Protein AF-A0A3P7JTZ0-F1 (afdb_monomer_lite)

Radius of gyration: 18.13 Å; chains: 1; bounding box: 22×46×43 Å

Secondary structure (DSSP, 8-state):
-----------PPP-SS--SSPPP---SHHHHTT---TTT-TTTSSSHHHHHHHHHHHHHT-

Organism: Strongylus vulgaris (NCBI:txid40348)

pLDDT: mean 88.43, std 13.55, range [49.69, 97.75]

Sequence (62 aa):
MPRTDRSSDKGSALDNGLARTPPMGWMSWTAFKCEMNCTAYPNACINEQLYQQMADRLGESM

Foldseek 3Di:
DDPPDPPVPPDDDDPPVPCPDPDDDDDLCVPQNQAQPCVVPVQRHPDPVVVVVRVVVVVVVD

InterPro domains:
  IPR002241 Glycoside hydrolase, family 27 [PF16499] (21-60)
  IPR013785 Aldolase-type TIM barrel [G3DSA:3.20.20.70] (14-62)
  IPR017853 Glycoside hydrolase superfamily [SSF51445] (14-58)

Structure (mmCIF, N/CA/C/O backbone):
data_AF-A0A3P7JTZ0-F1
#
_entry.id   AF-A0A3P7JTZ0-F1
#
loop_
_atom_site.group_PDB
_atom_site.id
_atom_site.type_symbol
_atom_site.label_atom_id
_atom_site.label_alt_id
_atom_site.label_comp_id
_atom_site.label_asym_id
_atom_site.label_entity_id
_atom_site.label_seq_id
_atom_site.pdbx_PDB_ins_code
_atom_site.Cartn_x
_atom_site.Cartn_y
_atom_site.Cartn_z
_atom_site.occupancy
_atom_site.B_iso_or_equiv
_atom_site.auth_seq_id
_atom_site.auth_comp_id
_atom_site.auth_asym_id
_atom_site.auth_atom_id
_atom_site.pdbx_PDB_model_num
ATOM 1 N N . MET A 1 1 ? 11.697 -33.891 8.718 1.00 49.69 1 MET A N 1
ATOM 2 C CA . MET A 1 1 ? 11.482 -32.851 9.745 1.00 49.69 1 MET A CA 1
ATOM 3 C C . MET A 1 1 ? 10.031 -32.932 10.206 1.00 49.69 1 MET A C 1
ATOM 5 O O . MET A 1 1 ? 9.157 -32.473 9.474 1.00 49.69 1 MET A O 1
ATOM 9 N N . PRO A 1 2 ? 9.732 -33.609 11.323 1.00 52.97 2 PRO A N 1
ATOM 10 C CA . PRO A 1 2 ? 8.368 -33.708 11.820 1.00 52.97 2 PRO A CA 1
ATOM 11 C C . PRO A 1 2 ? 7.971 -32.367 12.442 1.00 52.97 2 PRO A C 1
ATOM 13 O O . PRO A 1 2 ? 8.658 -31.868 13.326 1.00 52.97 2 PRO A O 1
ATOM 16 N N . ARG A 1 3 ? 6.871 -31.772 11.964 1.00 66.88 3 ARG A N 1
ATOM 17 C CA . ARG A 1 3 ? 6.215 -30.635 12.622 1.00 66.88 3 ARG A CA 1
ATOM 18 C C . ARG A 1 3 ? 5.510 -31.149 13.880 1.00 66.88 3 ARG A C 1
ATOM 20 O O . ARG A 1 3 ? 4.307 -31.394 13.858 1.00 66.88 3 ARG A O 1
ATOM 27 N N . THR A 1 4 ? 6.269 -31.379 14.946 1.00 71.44 4 THR A N 1
ATOM 28 C CA . THR A 1 4 ? 5.721 -31.468 16.300 1.00 71.44 4 THR A CA 1
ATOM 29 C C . THR A 1 4 ? 5.508 -30.044 16.781 1.00 71.44 4 THR A C 1
ATOM 31 O O . THR A 1 4 ? 6.477 -29.338 17.012 1.00 71.44 4 THR A O 1
ATOM 34 N N . ASP A 1 5 ? 4.252 -29.604 16.745 1.00 59.19 5 ASP A N 1
ATOM 35 C CA . ASP A 1 5 ? 3.605 -28.790 17.782 1.00 59.19 5 ASP A CA 1
ATOM 36 C C . ASP A 1 5 ? 2.288 -28.264 17.221 1.00 59.19 5 ASP A C 1
ATOM 38 O O . ASP A 1 5 ? 2.146 -27.137 16.752 1.00 59.19 5 ASP A O 1
ATOM 42 N N . ARG A 1 6 ? 1.273 -29.129 17.267 1.00 65.81 6 ARG A N 1
ATOM 43 C CA . ARG A 1 6 ? -0.106 -28.661 17.338 1.00 65.81 6 ARG A CA 1
ATOM 44 C C . ARG A 1 6 ? -0.379 -28.367 18.813 1.00 65.81 6 ARG A C 1
ATOM 46 O O . ARG A 1 6 ? -1.043 -29.158 19.476 1.00 65.81 6 ARG A O 1
ATOM 53 N N . SER A 1 7 ? 0.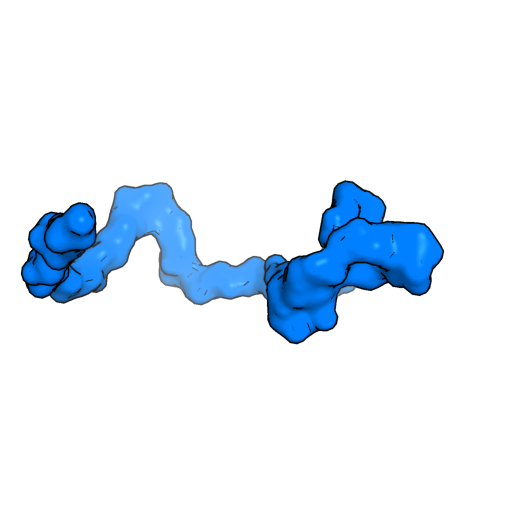163 -27.258 19.328 1.00 62.03 7 SER A N 1
ATOM 54 C CA . SER A 1 7 ? -0.407 -26.665 20.540 1.00 62.03 7 SER A CA 1
ATOM 55 C C . SER A 1 7 ? -1.813 -26.227 20.164 1.00 62.03 7 SER A C 1
ATOM 57 O O . SER A 1 7 ? -2.009 -25.416 19.257 1.00 62.03 7 SER A O 1
ATOM 59 N N . SER A 1 8 ? -2.806 -26.832 20.805 1.00 65.81 8 SER A N 1
ATOM 60 C CA . SER A 1 8 ? -4.182 -26.359 20.766 1.00 65.81 8 SER A CA 1
ATOM 61 C C . SER A 1 8 ? -4.278 -25.081 21.603 1.00 65.81 8 SER A C 1
ATOM 63 O O . SER A 1 8 ? -4.975 -25.049 22.616 1.00 65.81 8 SER A O 1
ATOM 65 N N . ASP A 1 9 ? -3.577 -24.030 21.188 1.00 65.62 9 ASP A N 1
ATOM 66 C CA . ASP A 1 9 ? -3.769 -22.694 21.721 1.00 65.62 9 ASP A CA 1
ATOM 67 C C . ASP A 1 9 ? -5.086 -22.170 21.158 1.00 65.62 9 ASP A C 1
ATOM 69 O O . ASP A 1 9 ? -5.213 -21.845 19.975 1.00 65.62 9 ASP A O 1
ATOM 73 N N . LYS A 1 10 ? -6.111 -22.121 22.012 1.00 64.44 10 LYS A N 1
ATOM 74 C CA . LYS A 1 10 ? -7.255 -21.245 21.766 1.00 64.44 10 LYS A CA 1
ATOM 75 C C . LYS A 1 10 ? -6.672 -19.842 21.681 1.00 64.44 10 LYS A C 1
ATOM 77 O O . LYS A 1 10 ? -6.254 -19.323 22.707 1.00 64.44 10 LYS A O 1
ATOM 82 N N . GLY A 1 11 ? -6.577 -19.296 20.468 1.00 68.06 11 GLY A N 1
ATOM 83 C CA . GLY A 1 11 ? -5.848 -18.063 20.185 1.00 68.06 11 GLY A CA 1
ATOM 84 C C . GLY A 1 11 ? -6.304 -16.916 21.078 1.00 68.06 11 GLY A C 1
ATOM 85 O O . GLY A 1 11 ? -7.286 -16.242 20.772 1.00 68.06 11 GLY A O 1
ATOM 86 N N . SER A 1 12 ? -5.595 -16.707 22.187 1.00 78.75 12 SER A N 1
ATOM 87 C CA . SER A 1 12 ? -5.687 -15.478 22.957 1.00 78.75 12 SER A CA 1
ATOM 88 C C . SER A 1 12 ? -5.186 -14.351 22.063 1.00 78.75 12 SER A C 1
ATOM 90 O O . SER A 1 12 ? -4.186 -14.509 21.360 1.00 78.75 12 SER A O 1
ATOM 92 N N . ALA A 1 13 ? -5.881 -13.215 22.069 1.00 83.69 13 ALA A N 1
ATOM 93 C CA . ALA A 1 13 ? -5.389 -12.030 21.384 1.00 83.69 13 ALA A CA 1
ATOM 94 C C . ALA A 1 13 ? -4.013 -11.632 21.949 1.00 83.69 13 ALA A C 1
ATOM 96 O O . ALA A 1 13 ? -3.752 -11.788 23.145 1.00 83.69 13 ALA A O 1
ATOM 97 N N . LEU A 1 14 ? -3.139 -11.123 21.081 1.00 90.38 14 LEU A N 1
ATOM 98 C CA . LEU A 1 14 ? -1.833 -10.593 21.466 1.00 90.38 14 LEU A CA 1
ATOM 99 C C . LEU A 1 14 ? -2.016 -9.229 22.157 1.00 90.38 14 LEU A C 1
ATOM 101 O O . LEU A 1 14 ? -2.470 -8.282 21.520 1.00 90.38 14 LEU A O 1
ATOM 105 N N . ASP A 1 15 ? -1.658 -9.105 23.440 1.00 91.06 15 ASP A N 1
ATOM 106 C CA . ASP A 1 15 ? -1.824 -7.860 24.216 1.00 91.06 15 ASP A CA 1
ATOM 107 C C . ASP A 1 15 ? -0.614 -6.918 24.076 1.00 91.06 15 ASP A C 1
ATOM 109 O O . ASP A 1 15 ? 0.147 -6.688 25.011 1.00 91.06 15 ASP A O 1
ATOM 113 N N . ASN A 1 16 ? -0.408 -6.389 22.867 1.00 93.12 16 ASN A N 1
ATOM 114 C CA . ASN A 1 16 ? 0.647 -5.409 22.561 1.00 93.12 16 ASN A CA 1
ATOM 115 C C . ASN A 1 16 ? 0.107 -3.983 22.332 1.00 93.12 16 ASN A C 1
ATOM 117 O O . ASN A 1 16 ? 0.818 -3.120 21.824 1.00 93.12 16 ASN A O 1
ATOM 121 N N . GLY A 1 17 ? -1.165 -3.739 22.658 1.00 93.00 17 GLY A N 1
ATOM 122 C CA . GLY A 1 17 ? -1.835 -2.454 22.439 1.00 93.00 17 GLY A CA 1
ATOM 123 C C . GLY A 1 17 ? -2.250 -2.159 20.990 1.00 93.00 17 GLY A C 1
ATOM 124 O O . GLY A 1 17 ? -2.937 -1.163 20.773 1.00 93.00 17 GLY A O 1
ATOM 125 N N . LEU A 1 18 ? -1.902 -3.008 20.015 1.00 93.12 18 LEU A N 1
ATOM 126 C CA . LEU A 1 18 ? -2.273 -2.848 18.603 1.00 93.12 18 LEU A CA 1
ATOM 127 C C . LEU A 1 18 ? -3.584 -3.575 18.266 1.00 93.12 18 LEU A C 1
ATOM 129 O O . LEU A 1 18 ? -4.088 -4.374 19.051 1.00 93.12 18 LEU A O 1
ATOM 133 N N . ALA A 1 19 ? -4.142 -3.280 17.085 1.00 92.00 19 ALA A N 1
ATOM 134 C CA . ALA A 1 19 ? -5.333 -3.942 16.535 1.00 92.00 19 ALA A CA 1
ATOM 135 C C . ALA A 1 19 ? -6.550 -3.981 17.491 1.00 92.00 19 ALA A C 1
ATOM 137 O O . ALA A 1 19 ? -7.342 -4.922 17.471 1.00 92.00 19 ALA A O 1
ATOM 138 N N . ARG A 1 20 ? -6.718 -2.940 18.326 1.00 93.12 20 ARG A N 1
ATOM 139 C CA . ARG A 1 20 ? -7.903 -2.761 19.194 1.00 93.12 20 ARG A CA 1
ATOM 140 C C . ARG A 1 20 ? -9.197 -2.621 18.380 1.00 93.12 20 ARG A C 1
ATOM 142 O O . ARG A 1 20 ? -10.262 -3.008 18.848 1.00 93.12 20 ARG A O 1
ATOM 149 N N . THR A 1 21 ? -9.086 -2.102 17.161 1.00 93.38 21 THR A N 1
ATOM 150 C CA . THR A 1 21 ? -10.088 -2.172 16.094 1.00 93.38 21 THR A CA 1
ATOM 151 C C . THR A 1 21 ? -9.498 -2.932 14.901 1.00 93.38 21 THR A C 1
ATOM 153 O O . THR A 1 21 ? -8.268 -3.015 14.785 1.00 93.38 21 THR A O 1
ATOM 156 N N . PRO A 1 22 ? -10.334 -3.493 14.005 1.00 94.25 22 PRO A N 1
ATOM 157 C CA . PRO A 1 22 ? -9.838 -4.105 12.776 1.00 94.25 22 PRO A CA 1
ATOM 158 C C . PRO A 1 22 ? -8.936 -3.123 12.002 1.00 94.25 22 PRO A C 1
ATOM 160 O O . PRO A 1 22 ? -9.363 -1.989 11.763 1.00 94.25 22 PRO A O 1
ATOM 163 N N . PRO A 1 23 ? -7.700 -3.508 11.627 1.00 94.38 23 PRO A N 1
ATOM 164 C CA . PRO A 1 23 ? -6.791 -2.612 10.923 1.00 94.38 23 PRO A CA 1
ATOM 165 C C . PRO A 1 23 ? -7.338 -2.291 9.529 1.00 94.38 23 PRO A C 1
ATOM 167 O O . PRO A 1 23 ? -7.721 -3.190 8.780 1.00 94.38 23 PRO A O 1
ATOM 170 N N . MET A 1 24 ? -7.352 -1.007 9.180 1.00 95.94 24 MET A N 1
ATOM 171 C CA . MET A 1 24 ? -7.703 -0.528 7.844 1.00 95.94 24 MET A CA 1
ATOM 172 C C . MET A 1 24 ? -6.434 -0.130 7.097 1.00 95.94 24 MET A C 1
ATOM 174 O O . MET A 1 24 ? -5.523 0.450 7.684 1.00 95.94 24 MET A O 1
ATOM 178 N N . GLY A 1 25 ? -6.373 -0.433 5.805 1.00 93.94 25 GLY A N 1
ATOM 179 C CA . GLY A 1 25 ? -5.222 -0.099 4.980 1.00 93.94 25 GLY A CA 1
ATOM 180 C C . GLY A 1 25 ? -5.281 -0.762 3.613 1.00 93.94 25 GLY A C 1
ATOM 181 O O . GLY A 1 25 ? -6.336 -1.204 3.158 1.00 93.94 25 GLY A O 1
ATOM 182 N N . TRP A 1 26 ? -4.120 -0.842 2.976 1.00 95.44 26 TRP A N 1
ATOM 183 C CA . TRP A 1 26 ? -3.937 -1.435 1.658 1.00 95.44 26 TRP A CA 1
ATOM 184 C C . TRP A 1 26 ? -2.908 -2.567 1.711 1.00 95.44 26 TRP A C 1
ATOM 186 O O . TRP A 1 26 ? -2.030 -2.585 2.573 1.00 95.44 26 TRP A O 1
ATOM 196 N N . MET A 1 27 ? -3.020 -3.528 0.792 1.00 95.94 27 MET A N 1
ATOM 197 C CA . MET A 1 27 ? -2.170 -4.713 0.760 1.00 95.94 27 MET A CA 1
ATOM 198 C C . MET A 1 27 ? -1.881 -5.128 -0.689 1.00 95.94 27 MET A C 1
ATOM 200 O O . MET A 1 27 ? -2.800 -5.309 -1.486 1.00 95.94 27 MET A O 1
ATOM 204 N N . SER A 1 28 ? -0.598 -5.271 -1.033 1.00 96.44 28 SER A N 1
ATOM 205 C CA . SER A 1 28 ? -0.139 -5.453 -2.418 1.00 96.44 28 SER A CA 1
ATOM 206 C C . SER A 1 28 ? -0.502 -6.811 -3.021 1.00 96.44 28 SER A C 1
ATOM 208 O O . SER A 1 28 ? -0.843 -6.891 -4.200 1.00 96.44 28 SER A O 1
ATOM 210 N N . TRP A 1 29 ? -0.466 -7.886 -2.233 1.00 96.19 29 TRP A N 1
ATOM 211 C CA . TRP A 1 29 ? -0.558 -9.263 -2.729 1.00 96.19 29 TRP A CA 1
ATOM 212 C C . TRP A 1 29 ? -1.838 -9.565 -3.512 1.00 96.19 29 TRP A C 1
ATOM 214 O O . TRP A 1 29 ? -1.788 -10.251 -4.531 1.00 96.19 29 TRP A O 1
ATOM 224 N N . THR A 1 30 ? -2.992 -9.064 -3.070 1.00 93.44 30 THR A N 1
ATOM 225 C CA . THR A 1 30 ? -4.276 -9.361 -3.729 1.00 93.44 30 THR A CA 1
ATOM 226 C C . THR A 1 30 ? -4.396 -8.722 -5.110 1.00 93.44 30 THR A C 1
ATOM 228 O O . THR A 1 30 ? -5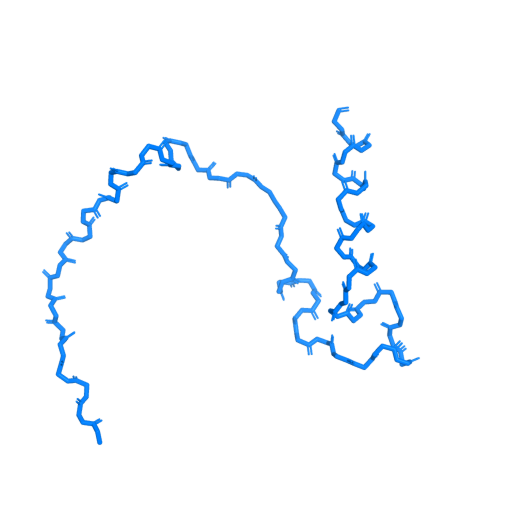.110 -9.261 -5.952 1.00 93.44 30 THR A O 1
ATOM 231 N N . ALA A 1 31 ? -3.686 -7.621 -5.363 1.00 94.94 31 ALA A N 1
ATOM 232 C CA . ALA A 1 31 ? -3.717 -6.907 -6.637 1.00 94.94 31 ALA A CA 1
ATOM 233 C C . ALA A 1 31 ? -2.500 -7.218 -7.530 1.00 94.94 31 ALA A C 1
ATOM 235 O O . ALA A 1 31 ? -2.664 -7.470 -8.721 1.00 94.94 31 ALA A O 1
ATOM 236 N N . PHE A 1 32 ? -1.297 -7.254 -6.953 1.00 96.88 32 PHE A N 1
ATOM 237 C CA . PHE A 1 32 ? -0.014 -7.312 -7.673 1.00 96.88 32 PHE A CA 1
ATOM 238 C C . PHE A 1 32 ? 0.731 -8.647 -7.498 1.00 96.88 32 PHE A C 1
ATOM 240 O O . PHE A 1 32 ? 1.653 -8.956 -8.251 1.00 96.88 32 PHE A O 1
ATOM 247 N N . LYS A 1 33 ? 0.298 -9.489 -6.549 1.00 95.81 33 LYS A N 1
ATOM 248 C CA . LYS A 1 33 ? 0.861 -10.823 -6.279 1.00 95.81 33 LYS A CA 1
ATOM 249 C C . LYS A 1 33 ? 2.377 -10.763 -6.024 1.00 95.81 33 LYS A C 1
ATOM 251 O O . LYS A 1 33 ? 2.829 -10.006 -5.173 1.00 95.81 33 LYS A O 1
ATOM 256 N N . CYS A 1 34 ? 3.140 -11.589 -6.737 1.00 96.88 34 CYS A N 1
ATOM 257 C CA . CYS A 1 34 ? 4.597 -11.679 -6.697 1.00 96.88 34 CYS A CA 1
ATOM 258 C C . CYS A 1 34 ? 5.197 -11.233 -8.044 1.00 96.88 34 CYS A C 1
ATOM 260 O O . CYS A 1 34 ? 6.097 -11.886 -8.567 1.00 96.88 34 CYS A O 1
ATOM 262 N N . GLU A 1 35 ? 4.634 -10.201 -8.682 1.00 97.69 35 GLU A N 1
ATOM 263 C CA . GLU A 1 35 ? 5.169 -9.702 -9.952 1.00 97.69 35 GLU A CA 1
ATOM 264 C C . GLU A 1 35 ? 6.545 -9.059 -9.723 1.00 97.69 35 GLU A C 1
ATOM 266 O O . GLU A 1 35 ? 6.653 -8.047 -9.039 1.00 97.69 35 GLU A O 1
ATOM 271 N N . MET A 1 36 ? 7.602 -9.651 -10.279 1.00 97.06 36 MET A N 1
ATOM 272 C CA . MET A 1 36 ? 8.992 -9.206 -10.089 1.00 97.06 36 MET A CA 1
ATOM 273 C C . MET A 1 36 ? 9.626 -8.689 -11.386 1.00 97.06 36 MET A C 1
ATOM 275 O O . MET A 1 36 ? 10.727 -8.138 -11.359 1.00 97.06 36 MET A O 1
ATOM 279 N N . ASN A 1 37 ? 8.966 -8.856 -12.536 1.00 97.62 37 ASN A N 1
ATOM 280 C CA . ASN A 1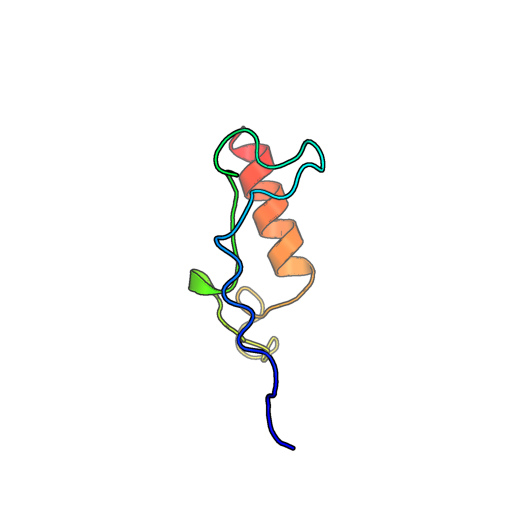 37 ? 9.485 -8.406 -13.819 1.00 97.62 37 ASN A CA 1
ATOM 281 C C . ASN A 1 37 ? 9.165 -6.924 -14.044 1.00 97.62 37 ASN A C 1
ATOM 283 O O . ASN A 1 37 ? 8.246 -6.558 -14.775 1.00 97.62 37 ASN A O 1
ATOM 287 N N . CYS A 1 38 ? 9.973 -6.059 -13.437 1.00 97.50 38 CYS A N 1
ATOM 288 C CA . CYS A 1 38 ? 9.827 -4.611 -13.565 1.00 97.50 38 CYS A CA 1
ATOM 289 C C . CYS A 1 38 ? 10.110 -4.069 -14.971 1.00 97.50 38 CYS A C 1
ATOM 291 O O . CYS A 1 38 ? 9.648 -2.983 -15.301 1.00 97.50 38 CYS A O 1
ATOM 293 N N . THR A 1 39 ? 10.830 -4.805 -15.821 1.00 97.69 39 THR A N 1
ATOM 294 C CA . THR A 1 39 ? 11.057 -4.385 -17.212 1.00 97.69 39 THR A CA 1
ATOM 295 C C . THR A 1 39 ? 9.779 -4.510 -18.036 1.00 97.69 39 THR A C 1
ATOM 297 O O . THR A 1 39 ? 9.458 -3.620 -18.818 1.00 97.69 39 THR A O 1
ATOM 300 N N . ALA A 1 40 ? 9.041 -5.609 -17.857 1.00 97.69 40 ALA A N 1
ATOM 301 C CA . ALA A 1 40 ? 7.765 -5.825 -18.534 1.00 97.69 40 ALA A CA 1
ATOM 302 C C . ALA A 1 40 ? 6.610 -5.064 -17.861 1.00 97.69 40 ALA A C 1
ATOM 304 O O . ALA A 1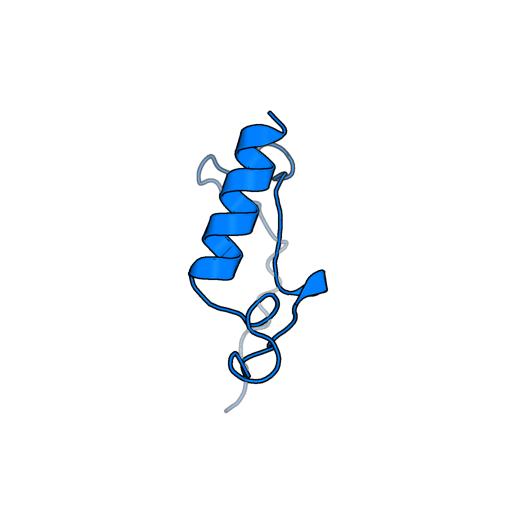 40 ? 5.6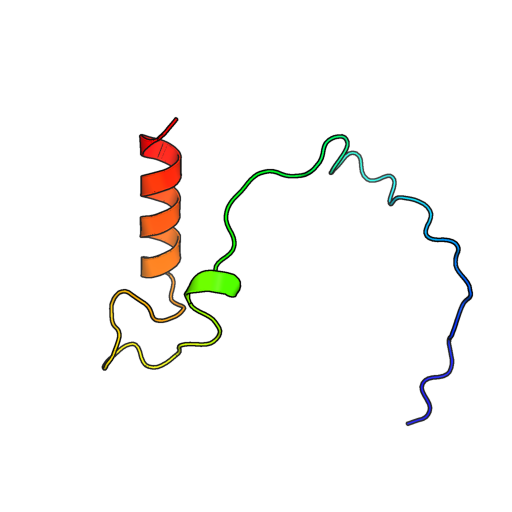95 -4.605 -18.543 1.00 97.69 40 ALA A O 1
ATOM 305 N N . TYR A 1 41 ? 6.665 -4.910 -16.533 1.00 97.31 41 TYR A N 1
ATOM 306 C CA . TYR A 1 41 ? 5.601 -4.325 -15.715 1.00 97.31 41 TYR A CA 1
ATOM 307 C C . TYR A 1 41 ? 6.132 -3.230 -14.775 1.00 97.31 41 TYR A C 1
ATOM 309 O O . TYR A 1 41 ? 6.073 -3.383 -13.553 1.00 97.31 41 TYR A O 1
ATOM 317 N N . PRO A 1 42 ? 6.616 -2.093 -15.306 1.00 95.75 42 PRO A N 1
ATOM 318 C CA . PRO A 1 42 ? 7.269 -1.056 -14.499 1.00 95.75 42 PRO A CA 1
ATOM 319 C C . PRO A 1 42 ? 6.362 -0.439 -13.426 1.00 95.75 42 PRO A C 1
ATOM 321 O O . PRO A 1 42 ? 6.852 0.004 -12.394 1.00 95.75 42 PRO A O 1
ATOM 324 N N . ASN A 1 43 ? 5.042 -0.461 -13.640 1.00 95.19 43 ASN A N 1
ATOM 325 C CA . ASN A 1 43 ? 4.051 0.137 -12.737 1.00 95.19 43 ASN A CA 1
ATOM 326 C C . ASN A 1 43 ? 3.281 -0.894 -11.891 1.00 95.19 43 ASN A C 1
ATOM 328 O O . ASN A 1 43 ? 2.357 -0.522 -11.171 1.00 95.19 43 ASN A O 1
ATOM 332 N N . ALA A 1 44 ? 3.584 -2.187 -12.031 1.00 95.88 44 ALA A N 1
ATOM 333 C CA . ALA A 1 44 ? 2.864 -3.260 -11.338 1.00 95.88 44 ALA A CA 1
ATOM 334 C C . ALA A 1 44 ? 3.789 -4.303 -10.693 1.00 95.88 44 ALA A C 1
ATOM 336 O O . ALA A 1 44 ? 3.305 -5.161 -9.957 1.00 95.88 44 ALA A O 1
ATOM 337 N N . CYS A 1 45 ? 5.100 -4.234 -10.933 1.00 97.69 45 CYS A N 1
ATOM 338 C CA . CYS A 1 45 ? 6.045 -5.062 -10.204 1.00 97.69 45 CYS A CA 1
ATOM 339 C C . CYS A 1 45 ? 6.191 -4.595 -8.749 1.00 97.69 45 CYS A C 1
ATOM 341 O O . CYS A 1 45 ? 6.060 -3.414 -8.427 1.00 97.69 45 CYS A O 1
ATOM 343 N N . ILE A 1 46 ? 6.502 -5.536 -7.863 1.00 97.69 46 ILE A N 1
ATOM 344 C CA . ILE A 1 46 ? 6.772 -5.287 -6.453 1.00 97.69 46 ILE A CA 1
ATOM 345 C C . ILE A 1 46 ? 8.147 -4.622 -6.322 1.00 97.69 46 ILE A C 1
ATOM 347 O O . ILE A 1 46 ? 9.182 -5.284 -6.263 1.00 97.69 46 ILE A O 1
ATOM 351 N N . ASN A 1 47 ? 8.149 -3.292 -6.270 1.00 97.25 47 ASN A N 1
ATOM 352 C CA . ASN A 1 47 ? 9.326 -2.463 -6.028 1.00 97.25 47 ASN A CA 1
ATOM 353 C C . ASN A 1 47 ? 8.974 -1.257 -5.135 1.00 97.25 47 ASN A C 1
ATOM 355 O O . ASN A 1 47 ? 7.814 -1.036 -4.794 1.00 97.25 47 ASN A O 1
ATOM 359 N N . GLU A 1 48 ? 9.978 -0.474 -4.743 1.00 97.50 48 GLU A N 1
ATOM 360 C CA . GLU A 1 48 ? 9.800 0.708 -3.885 1.00 97.50 48 GLU A CA 1
ATOM 361 C C . GLU A 1 48 ? 8.903 1.782 -4.528 1.00 97.50 48 GLU A C 1
ATOM 363 O O . GLU A 1 48 ? 8.032 2.325 -3.846 1.00 97.50 48 GLU A O 1
ATOM 368 N N . GLN A 1 49 ? 9.017 2.001 -5.840 1.00 97.19 49 GLN A N 1
ATOM 369 C CA . GLN A 1 49 ? 8.178 2.954 -6.575 1.00 97.19 49 GLN A CA 1
ATOM 370 C C . GLN A 1 49 ? 6.682 2.626 -6.480 1.00 97.19 49 GLN A C 1
ATOM 372 O O . GLN A 1 49 ? 5.873 3.529 -6.273 1.00 97.19 49 GLN A O 1
ATOM 377 N N . LEU A 1 50 ? 6.299 1.347 -6.577 1.00 97.75 50 LEU A N 1
ATOM 378 C CA . LEU A 1 50 ? 4.910 0.916 -6.409 1.00 97.75 50 LEU A CA 1
ATOM 379 C C . LEU A 1 50 ? 4.376 1.312 -5.024 1.00 97.75 50 LEU A C 1
ATOM 381 O O . LEU A 1 50 ? 3.277 1.854 -4.920 1.00 97.75 50 LEU A O 1
ATOM 385 N N . TYR A 1 51 ? 5.142 1.056 -3.959 1.00 97.56 51 TYR A N 1
ATOM 386 C CA . TYR A 1 51 ? 4.711 1.365 -2.593 1.00 97.56 51 TYR A CA 1
ATOM 387 C C . TYR A 1 51 ? 4.643 2.872 -2.324 1.00 97.56 51 TYR A C 1
ATOM 389 O O . TYR A 1 51 ? 3.712 3.303 -1.648 1.00 97.56 51 TYR A O 1
ATOM 397 N N . GLN A 1 52 ? 5.562 3.670 -2.880 1.00 97.25 52 GLN A N 1
ATOM 398 C CA . GLN A 1 52 ? 5.495 5.136 -2.805 1.00 97.25 52 GLN A CA 1
ATOM 399 C C . GLN A 1 52 ? 4.232 5.668 -3.481 1.00 97.25 52 GLN A C 1
ATOM 401 O O . GLN A 1 52 ? 3.448 6.362 -2.846 1.00 97.25 52 GLN A O 1
ATOM 406 N N . GLN A 1 53 ? 3.952 5.237 -4.714 1.00 96.88 53 GLN A N 1
ATOM 407 C CA . GLN A 1 53 ? 2.757 5.678 -5.440 1.00 96.88 53 GLN A CA 1
ATOM 408 C C . GLN A 1 53 ? 1.453 5.304 -4.724 1.00 96.88 53 GLN A C 1
ATOM 410 O O . GLN A 1 53 ? 0.481 6.055 -4.774 1.00 96.88 53 GLN A O 1
ATOM 415 N N . MET A 1 54 ? 1.391 4.134 -4.080 1.00 96.62 54 MET A N 1
ATOM 416 C CA . MET A 1 54 ? 0.207 3.739 -3.308 1.00 96.62 54 MET A CA 1
ATOM 417 C C . MET A 1 54 ? 0.091 4.527 -2.001 1.00 96.62 54 MET A C 1
ATOM 419 O O . MET A 1 54 ? -1.024 4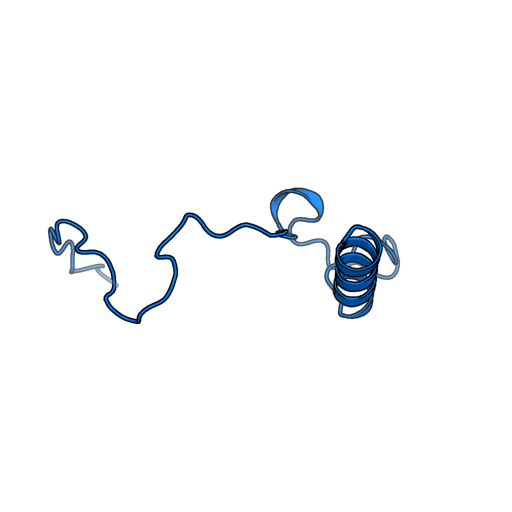.855 -1.602 1.00 96.62 54 MET A O 1
ATOM 423 N N . ALA A 1 55 ? 1.214 4.861 -1.359 1.00 96.50 55 ALA A N 1
ATOM 424 C CA . ALA A 1 55 ? 1.232 5.728 -0.186 1.00 96.50 55 ALA A CA 1
ATOM 425 C C . ALA A 1 55 ? 0.753 7.147 -0.526 1.00 96.50 55 ALA A C 1
ATOM 427 O O . ALA A 1 55 ? -0.100 7.671 0.189 1.00 96.50 55 ALA A O 1
ATOM 428 N N . ASP A 1 56 ? 1.214 7.716 -1.643 1.00 96.75 56 ASP A N 1
ATOM 429 C CA . ASP A 1 56 ? 0.783 9.034 -2.120 1.00 96.75 56 ASP A CA 1
ATOM 430 C C . ASP A 1 56 ? -0.726 9.052 -2.380 1.00 96.75 56 ASP A C 1
ATOM 432 O O . ASP A 1 56 ? -1.435 9.905 -1.858 1.00 96.75 56 ASP A O 1
ATOM 436 N N . ARG A 1 57 ? -1.256 8.043 -3.085 1.00 95.44 57 ARG A N 1
ATOM 437 C CA . ARG A 1 57 ? -2.702 7.924 -3.353 1.00 95.44 57 ARG A CA 1
ATOM 438 C C . ARG A 1 57 ? -3.535 7.816 -2.081 1.00 95.44 57 ARG A C 1
ATOM 440 O O . ARG A 1 57 ? -4.627 8.371 -2.023 1.00 95.44 57 ARG A O 1
ATOM 447 N N . LEU A 1 58 ? -3.048 7.081 -1.079 1.00 94.81 58 LEU A N 1
ATOM 448 C CA . LEU A 1 58 ? -3.720 6.989 0.216 1.00 94.81 58 LEU A CA 1
ATOM 449 C C . LEU A 1 58 ? -3.690 8.336 0.948 1.00 94.81 58 LEU A C 1
ATOM 451 O O . LEU A 1 58 ? -4.714 8.735 1.496 1.00 94.81 58 LEU A O 1
ATOM 455 N N . GLY A 1 59 ? -2.556 9.042 0.919 1.00 94.00 59 GLY A N 1
ATOM 456 C CA . GLY A 1 59 ? -2.393 10.353 1.548 1.00 94.00 59 GLY A CA 1
ATOM 457 C C . GLY A 1 59 ? -3.214 11.461 0.886 1.00 94.00 59 GLY A C 1
ATOM 458 O O . GLY A 1 59 ? -3.800 12.277 1.583 1.00 94.00 59 GLY A O 1
ATOM 459 N N . GLU A 1 60 ? -3.308 11.463 -0.443 1.00 94.06 60 GLU A N 1
ATOM 460 C CA . GLU A 1 60 ? -4.147 12.398 -1.207 1.00 94.06 60 GLU A CA 1
ATOM 461 C C . GLU A 1 60 ? -5.647 12.133 -1.025 1.00 94.06 60 GLU A C 1
ATOM 463 O O . GLU A 1 60 ? -6.463 13.037 -1.194 1.00 94.06 60 GLU A O 1
ATOM 468 N N . SER A 1 61 ? -6.026 10.892 -0.704 1.00 76.19 61 SER A N 1
ATOM 469 C CA . SER A 1 61 ? -7.423 10.496 -0.489 1.00 76.19 61 SER A CA 1
ATOM 470 C C . SER A 1 61 ? -7.959 10.788 0.920 1.00 76.19 61 SER A C 1
ATOM 472 O O . SER A 1 61 ? -9.092 10.401 1.219 1.00 76.19 61 SER A O 1
ATOM 474 N N . MET A 1 62 ? -7.151 11.424 1.776 1.00 58.12 62 MET A N 1
ATOM 475 C CA . MET A 1 62 ? -7.446 11.684 3.189 1.00 58.12 62 MET A CA 1
ATOM 476 C C . MET A 1 62 ? -7.855 13.128 3.474 1.00 58.12 62 MET A C 1
ATOM 478 O O . MET A 1 62 ? -7.350 14.048 2.797 1.00 58.12 62 MET A O 1
#